Protein AF-A0A8S3FXP2-F1 (afdb_monomer_lite)

Foldseek 3Di:
DVVVVVVVVVQCVLLVHDDDDDDLVQLDLPCLLVVCLFQAADDPPDDSVNSSVVSCPDPCVVPSNSSSVVSSVCVVVVLVVDSVRTNPDDDDDDDCVVDDDDGSVRCVVVCVDPDVVPPPPPD

InterPro domains:
  IPR036678 MutS, connector domain superfamily [G3DSA:3.30.420.110] (1-95)

Secondary structure (DSSP, 8-state):
-HHHHHHHHHHHHHTTPPP----GGGG--TTHHHHHHHHBPPPTT--HHHHHHHHHT-GGGG-HHHHHHHHHHHHHTTTTT-GGGTT-B------GGGS----HHHHHHTT-S----------

pLDDT: mean 81.75, std 10.71, range [41.78, 91.81]

Sequence (123 aa):
AEDNYLQLKKVIEKSGVLVTERPKADFISKDIKQDLCRLLIKGKNEDSEKFEMKVGVMPEMQMEHAKCALSAAIKFLQLLGEKSQLNRFHLKTHQPDLYMRLDTAAMIALNIFPDNRQRPDFS

Structure (mmCIF, N/CA/C/O backbone):
data_AF-A0A8S3FXP2-F1
#
_entry.id   AF-A0A8S3FXP2-F1
#
loop_
_atom_site.group_PDB
_atom_site.id
_atom_site.type_symbol
_atom_site.label_atom_id
_atom_site.label_alt_id
_atom_site.label_comp_id
_atom_site.label_asym_id
_atom_site.label_entity_id
_atom_site.label_seq_id
_atom_site.pdbx_PDB_ins_code
_atom_site.Cartn_x
_atom_site.Cartn_y
_atom_site.Cartn_z
_atom_site.occupancy
_atom_site.B_iso_or_equiv
_atom_site.auth_seq_id
_atom_site.auth_comp_id
_atom_site.auth_asym_id
_atom_site.auth_atom_id
_atom_site.pdbx_PDB_model_num
ATOM 1 N N . ALA A 1 1 ? -19.769 10.304 11.338 1.00 61.09 1 ALA A N 1
ATOM 2 C CA . ALA A 1 1 ? -18.388 9.913 10.967 1.00 61.09 1 ALA A CA 1
ATOM 3 C C . ALA A 1 1 ? -17.869 8.794 11.870 1.00 61.09 1 ALA A C 1
ATOM 5 O O . ALA A 1 1 ? -17.361 7.814 11.341 1.00 61.09 1 ALA A O 1
ATOM 6 N N . GLU A 1 2 ? -18.041 8.895 13.194 1.00 63.97 2 GLU A N 1
ATOM 7 C CA . GLU A 1 2 ? -17.653 7.830 14.139 1.00 63.97 2 GLU A CA 1
ATOM 8 C C . GLU A 1 2 ? -18.421 6.513 13.941 1.00 63.97 2 GLU A C 1
ATOM 10 O O . GLU A 1 2 ? -17.808 5.447 13.958 1.00 63.97 2 GLU A O 1
ATOM 15 N N . ASP A 1 3 ? -19.720 6.571 13.629 1.00 74.31 3 ASP A N 1
ATOM 16 C CA . ASP A 1 3 ? -20.520 5.362 13.364 1.00 74.31 3 ASP A CA 1
ATOM 17 C C . ASP A 1 3 ? -19.989 4.530 12.187 1.00 74.31 3 ASP A C 1
ATOM 19 O O . ASP A 1 3 ? -19.955 3.300 12.253 1.00 74.31 3 ASP A O 1
ATOM 23 N N . ASN A 1 4 ? -19.494 5.190 11.135 1.00 79.94 4 ASN A N 1
ATOM 24 C CA . ASN A 1 4 ? -18.934 4.514 9.963 1.00 79.94 4 ASN A CA 1
ATOM 25 C C . ASN A 1 4 ? -17.620 3.799 10.305 1.00 79.94 4 ASN A C 1
ATOM 27 O O . ASN A 1 4 ? -17.373 2.701 9.814 1.00 79.94 4 ASN A O 1
ATOM 31 N N . TYR A 1 5 ? -16.787 4.390 11.169 1.00 81.19 5 TYR A N 1
ATOM 32 C CA . TYR A 1 5 ? -15.561 3.747 11.647 1.00 81.19 5 TYR A CA 1
ATOM 33 C C . TYR A 1 5 ? -15.877 2.499 12.475 1.00 81.19 5 TYR A C 1
ATOM 35 O O . TYR A 1 5 ? -15.279 1.443 12.262 1.00 81.19 5 TYR A O 1
ATOM 43 N N . LEU A 1 6 ? -16.862 2.590 13.373 1.00 84.44 6 LEU A N 1
ATOM 44 C CA . LEU A 1 6 ? -17.263 1.470 14.218 1.00 84.44 6 LEU A CA 1
ATOM 45 C C . LEU A 1 6 ? -17.854 0.313 13.398 1.00 84.44 6 LEU A C 1
ATOM 47 O O . LEU A 1 6 ? -17.581 -0.853 13.682 1.00 84.44 6 LEU A O 1
ATOM 51 N N . GLN A 1 7 ? -18.633 0.619 12.357 1.00 86.12 7 GLN A N 1
ATOM 52 C CA . GLN A 1 7 ? -19.124 -0.381 11.407 1.00 86.12 7 GLN A CA 1
ATOM 53 C C . GLN A 1 7 ? -17.979 -1.046 10.635 1.00 86.12 7 GLN A C 1
ATOM 55 O O . GLN A 1 7 ? -17.948 -2.273 10.537 1.00 86.12 7 GLN A O 1
ATOM 60 N N . LEU A 1 8 ? -17.014 -0.266 10.139 1.00 85.06 8 LEU A N 1
ATOM 61 C CA . LEU A 1 8 ? -15.861 -0.790 9.405 1.00 85.06 8 LEU A CA 1
ATOM 62 C C . LEU A 1 8 ? -15.008 -1.714 10.285 1.00 85.06 8 LEU A C 1
ATOM 64 O O . LEU A 1 8 ? -14.656 -2.816 9.869 1.00 85.06 8 LEU A O 1
ATOM 68 N N . LYS A 1 9 ? -14.745 -1.301 11.531 1.00 84.62 9 LYS A N 1
ATOM 69 C CA . LYS A 1 9 ? -14.012 -2.098 12.520 1.00 84.62 9 LYS A CA 1
ATOM 70 C C . LYS A 1 9 ? -14.693 -3.444 12.769 1.00 84.62 9 LYS A C 1
ATOM 72 O O . LYS A 1 9 ? -14.035 -4.473 12.670 1.00 84.62 9 LYS A O 1
ATOM 77 N N . LYS A 1 10 ? -16.017 -3.453 12.968 1.00 84.94 10 LYS A N 1
ATOM 78 C CA . LYS A 1 10 ? -16.797 -4.694 13.131 1.00 84.94 10 LYS A CA 1
ATOM 79 C C . LYS A 1 10 ? -16.670 -5.633 11.929 1.00 84.94 10 LYS A C 1
ATOM 81 O O . LYS A 1 10 ? -16.622 -6.847 12.109 1.00 84.94 10 LYS A O 1
ATOM 86 N N . VAL A 1 11 ? -16.652 -5.102 10.703 1.00 85.19 11 VAL A N 1
ATOM 87 C CA . VAL A 1 11 ? -16.488 -5.919 9.486 1.00 85.19 11 VAL A CA 1
ATOM 88 C C . VAL A 1 11 ? -15.085 -6.526 9.421 1.00 85.19 11 VAL A C 1
ATOM 90 O O . VAL A 1 11 ? -14.950 -7.715 9.139 1.00 85.19 11 VAL A O 1
ATOM 93 N N . ILE A 1 12 ? -14.051 -5.744 9.741 1.00 84.12 12 ILE A N 1
ATOM 94 C CA . ILE A 1 12 ? -12.658 -6.213 9.751 1.00 84.12 12 ILE A CA 1
ATOM 95 C C . ILE A 1 12 ? -12.447 -7.274 10.841 1.00 84.12 12 ILE A C 1
ATOM 97 O O . ILE A 1 12 ? -11.882 -8.331 10.564 1.00 84.12 12 ILE A O 1
ATOM 101 N N . GLU A 1 13 ? -12.977 -7.066 12.045 1.00 82.81 13 GLU A N 1
ATOM 102 C CA . GLU A 1 13 ? -12.903 -8.041 13.143 1.00 82.81 13 GLU A CA 1
ATOM 103 C C . GLU A 1 13 ? -13.579 -9.370 12.776 1.00 82.81 13 GLU A C 1
ATOM 105 O O . GLU A 1 13 ? -13.020 -10.438 13.023 1.00 82.81 13 GLU A O 1
ATOM 110 N N . LYS A 1 14 ? -14.735 -9.328 12.096 1.00 79.69 14 LYS A N 1
ATOM 111 C CA . LYS A 1 14 ? -15.407 -10.534 11.575 1.00 79.69 14 LYS A CA 1
ATOM 112 C C . LYS A 1 14 ? -14.589 -11.285 10.525 1.00 79.69 14 LYS A C 1
ATOM 114 O O . LYS A 1 14 ? -14.781 -12.485 10.365 1.00 79.69 14 LYS A O 1
ATOM 119 N N . SER A 1 15 ? -13.709 -10.599 9.798 1.00 77.19 15 SER A N 1
ATOM 120 C CA . SER A 1 15 ? -12.807 -11.226 8.824 1.00 77.19 15 SER A CA 1
ATOM 121 C C . SER A 1 15 ? -11.569 -11.873 9.458 1.00 77.19 15 SER A C 1
ATOM 123 O O . SER A 1 15 ? -10.782 -12.490 8.748 1.00 77.19 15 SER A O 1
ATOM 125 N N . GLY A 1 16 ? -11.394 -11.760 10.782 1.00 76.62 16 GLY A N 1
ATOM 126 C CA . GLY A 1 16 ? -10.258 -12.346 11.499 1.00 76.62 16 GLY A CA 1
ATOM 127 C C . GLY A 1 16 ? -8.939 -11.590 11.306 1.00 76.62 16 GLY A C 1
ATOM 128 O O . GLY A 1 16 ? -7.879 -12.112 11.645 1.00 76.62 16 GLY A O 1
ATOM 129 N N . VAL A 1 17 ? -8.986 -10.369 10.766 1.00 81.88 17 VAL A N 1
ATOM 130 C CA . VAL A 1 17 ? -7.806 -9.524 10.547 1.00 81.88 17 VAL A CA 1
ATOM 131 C C . VAL A 1 17 ? -7.540 -8.672 11.790 1.00 81.88 17 VAL A C 1
ATOM 133 O O . VAL A 1 17 ? -8.439 -8.011 12.310 1.00 81.88 17 VAL A O 1
ATOM 136 N N . LEU A 1 18 ? -6.288 -8.660 12.257 1.00 83.31 18 LEU A N 1
ATOM 137 C CA . LEU A 1 18 ? -5.862 -7.834 13.386 1.00 83.31 18 LEU A CA 1
ATOM 138 C C . LEU A 1 18 ? -5.823 -6.349 12.993 1.00 83.31 18 LEU A C 1
ATOM 140 O O . LEU A 1 18 ? -5.094 -5.955 12.082 1.00 83.31 18 LEU A O 1
ATOM 144 N N . VAL A 1 19 ? -6.569 -5.513 13.716 1.00 83.81 19 VAL A N 1
ATOM 145 C CA . VAL A 1 19 ? -6.564 -4.057 13.517 1.00 83.81 19 VAL A CA 1
ATOM 146 C C . VAL A 1 19 ? -5.353 -3.448 14.217 1.00 83.81 19 VAL A C 1
ATOM 148 O O . VAL A 1 19 ? -5.168 -3.632 15.417 1.00 83.81 19 VAL A O 1
ATOM 151 N N . THR A 1 20 ? -4.549 -2.690 13.472 1.00 87.19 20 THR A N 1
ATOM 152 C CA . THR A 1 20 ? -3.422 -1.925 14.020 1.00 87.19 20 THR A CA 1
ATOM 153 C C . THR A 1 20 ? -3.685 -0.435 13.858 1.00 87.19 20 THR A C 1
ATOM 155 O O . THR A 1 20 ? -3.849 0.056 12.740 1.00 87.19 20 THR A O 1
ATOM 158 N N . GLU A 1 21 ? -3.722 0.293 14.970 1.00 86.56 21 GLU A N 1
ATOM 159 C CA . GLU A 1 21 ? -3.928 1.738 14.957 1.00 86.56 21 GLU A CA 1
ATOM 160 C C . GLU A 1 21 ? -2.640 2.463 14.553 1.00 86.56 21 GLU A C 1
ATOM 162 O O . GLU A 1 21 ? -1.548 2.154 15.035 1.00 86.56 21 GLU A O 1
ATOM 167 N N . ARG A 1 22 ? -2.765 3.434 13.642 1.00 89.62 22 ARG A N 1
ATOM 168 C CA . ARG A 1 22 ? -1.650 4.251 13.151 1.00 89.62 22 ARG A CA 1
ATOM 169 C C . ARG A 1 22 ? -1.960 5.737 13.306 1.00 89.62 22 ARG A C 1
ATOM 171 O O . ARG A 1 22 ? -3.114 6.140 13.140 1.00 89.62 22 ARG A O 1
ATOM 178 N N . PRO A 1 23 ? -0.949 6.572 13.603 1.00 89.00 23 PRO A N 1
ATOM 179 C CA . PRO A 1 23 ? -1.141 8.009 13.700 1.00 89.00 23 PRO A CA 1
ATOM 180 C C . PRO A 1 23 ? -1.601 8.586 12.358 1.00 89.00 23 PRO A C 1
ATOM 182 O O . PRO A 1 23 ? -1.146 8.177 11.291 1.00 89.00 23 PRO A O 1
ATOM 185 N N . LYS A 1 24 ? -2.462 9.610 12.406 1.00 87.00 24 LYS A N 1
ATOM 186 C CA . LYS A 1 24 ? -2.982 10.292 11.203 1.00 87.00 24 LYS A CA 1
ATOM 187 C C . LYS A 1 24 ? -1.870 10.845 10.300 1.00 87.00 24 LYS A C 1
ATOM 189 O O . LYS A 1 24 ? -2.054 10.929 9.092 1.00 87.00 24 LYS A O 1
ATOM 194 N N . ALA A 1 25 ? -0.719 11.187 10.882 1.00 89.25 25 ALA A N 1
ATOM 195 C CA . ALA A 1 25 ? 0.456 11.661 10.156 1.00 89.25 25 ALA A CA 1
ATOM 196 C C . ALA A 1 25 ? 1.032 10.619 9.175 1.00 89.25 25 ALA A C 1
ATOM 198 O O . ALA A 1 25 ? 1.612 10.990 8.154 1.00 89.25 25 ALA A O 1
ATOM 199 N N . ASP A 1 26 ? 0.837 9.322 9.431 1.00 87.88 26 ASP A N 1
ATOM 200 C CA . ASP A 1 26 ? 1.339 8.272 8.541 1.00 87.88 26 ASP A CA 1
ATOM 201 C C . ASP A 1 26 ? 0.590 8.240 7.214 1.00 87.88 26 ASP A C 1
ATOM 203 O O . ASP A 1 26 ? 1.203 8.004 6.175 1.00 87.88 26 ASP A O 1
ATOM 207 N N . PHE A 1 27 ? -0.699 8.578 7.238 1.00 89.12 27 PHE A N 1
ATOM 208 C CA . PHE A 1 27 ? -1.563 8.638 6.061 1.00 89.12 27 PHE A CA 1
ATOM 209 C C . PHE A 1 27 ? -1.308 9.869 5.180 1.00 89.12 27 PHE A C 1
ATOM 211 O O . PHE A 1 27 ? -1.993 10.063 4.181 1.00 89.12 27 PHE A O 1
ATOM 218 N N . ILE A 1 28 ? -0.326 10.711 5.515 1.00 90.44 28 ILE A N 1
ATOM 219 C CA . ILE A 1 28 ? 0.083 11.833 4.669 1.00 90.44 28 ILE A CA 1
ATOM 220 C C . ILE A 1 28 ? 0.913 11.290 3.496 1.00 90.44 28 ILE A C 1
ATOM 222 O O . ILE A 1 28 ? 1.953 10.655 3.688 1.00 90.44 28 ILE A O 1
ATOM 226 N N . SER A 1 29 ? 0.462 11.566 2.271 1.00 89.12 29 SER A N 1
ATOM 227 C CA . SER A 1 29 ? 1.043 11.090 1.007 1.00 89.12 29 SER A CA 1
ATOM 228 C C . SER A 1 29 ? 2.084 12.038 0.390 1.00 89.12 29 SER A C 1
ATOM 230 O O . SER A 1 29 ? 2.420 11.886 -0.778 1.00 89.12 29 SER A O 1
ATOM 232 N N . LYS A 1 30 ? 2.621 13.011 1.141 1.00 86.62 30 LYS A N 1
ATOM 233 C CA . LYS A 1 30 ? 3.579 14.010 0.618 1.00 86.62 30 LYS A CA 1
ATOM 234 C C . LYS A 1 30 ? 4.820 13.374 -0.015 1.00 86.62 30 LYS A C 1
ATOM 236 O O . LYS A 1 30 ? 5.208 13.756 -1.114 1.00 86.62 30 LYS A O 1
ATOM 241 N N . ASP A 1 31 ? 5.380 12.368 0.649 1.00 87.62 31 ASP A N 1
ATOM 242 C CA . ASP A 1 31 ? 6.634 11.728 0.239 1.00 87.62 31 ASP A CA 1
ATOM 243 C C . ASP A 1 31 ? 6.418 10.472 -0.622 1.00 87.62 31 ASP A C 1
ATOM 245 O O . ASP A 1 31 ? 7.379 9.886 -1.114 1.00 87.62 31 ASP A O 1
ATOM 249 N N . ILE A 1 32 ? 5.160 10.087 -0.891 1.00 89.19 32 ILE A N 1
ATOM 250 C CA . ILE A 1 32 ? 4.838 8.808 -1.548 1.00 89.19 32 ILE A CA 1
ATOM 251 C C . ILE A 1 32 ? 5.497 8.670 -2.921 1.00 89.19 32 ILE A C 1
ATOM 253 O O . ILE A 1 32 ? 5.943 7.586 -3.280 1.00 89.19 32 ILE A O 1
ATOM 257 N N . LYS A 1 33 ? 5.608 9.766 -3.685 1.00 89.12 33 LYS A N 1
ATOM 258 C CA . LYS A 1 33 ? 6.279 9.755 -4.991 1.00 89.12 33 LYS A CA 1
ATOM 259 C C . LYS A 1 33 ? 7.748 9.368 -4.831 1.00 89.12 33 LYS A C 1
ATOM 261 O O . LYS A 1 33 ? 8.230 8.492 -5.538 1.00 89.12 33 LYS A O 1
ATOM 266 N N . GLN A 1 34 ? 8.445 10.008 -3.896 1.00 89.12 34 GLN A N 1
ATOM 267 C CA . GLN A 1 34 ? 9.858 9.753 -3.635 1.00 89.12 34 GLN A CA 1
ATOM 268 C C . GLN A 1 34 ? 10.073 8.334 -3.100 1.00 89.12 34 GLN A C 1
ATOM 270 O O . GLN A 1 34 ? 11.004 7.648 -3.522 1.00 89.12 34 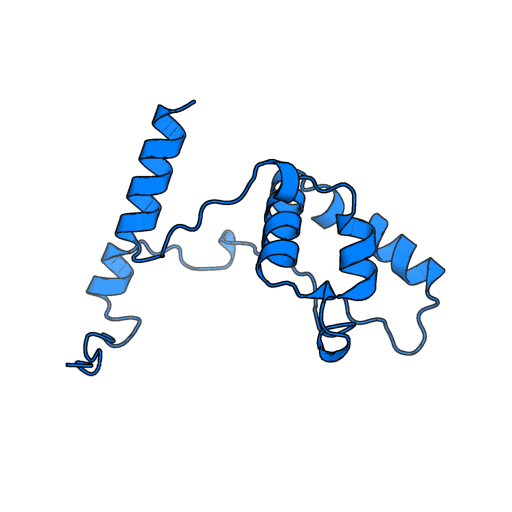GLN A O 1
ATOM 275 N N . ASP A 1 35 ? 9.195 7.886 -2.206 1.00 89.94 35 ASP A N 1
ATOM 276 C CA . ASP A 1 35 ? 9.242 6.548 -1.625 1.00 89.94 35 ASP 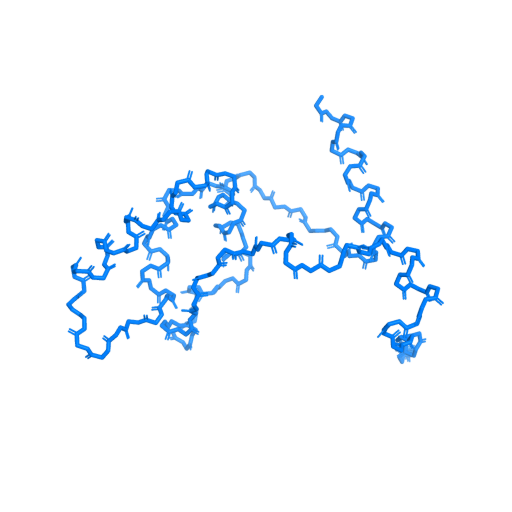A CA 1
ATOM 277 C C . ASP A 1 35 ? 9.053 5.477 -2.706 1.00 89.94 35 ASP A C 1
ATOM 279 O O . ASP A 1 35 ? 9.855 4.548 -2.815 1.00 89.94 35 ASP A O 1
ATOM 283 N N . LEU A 1 36 ? 8.066 5.651 -3.590 1.00 89.19 36 LEU A N 1
ATOM 284 C CA . LEU A 1 36 ? 7.847 4.771 -4.737 1.00 89.19 36 LEU A CA 1
ATOM 285 C C . LEU A 1 36 ? 9.036 4.777 -5.703 1.00 89.19 36 LEU A C 1
ATOM 287 O O . LEU A 1 36 ? 9.462 3.711 -6.137 1.00 89.19 36 LEU A O 1
ATOM 291 N N . CYS A 1 37 ? 9.644 5.932 -5.980 1.00 89.19 37 CYS A N 1
ATOM 292 C CA . CYS A 1 37 ? 10.839 6.004 -6.827 1.00 89.19 37 CYS A CA 1
ATOM 293 C C . CYS A 1 37 ? 12.038 5.203 -6.280 1.00 89.19 37 CYS A C 1
ATOM 295 O O . CYS A 1 37 ? 12.937 4.847 -7.044 1.00 89.19 37 CYS A O 1
ATOM 297 N N . ARG A 1 38 ? 12.069 4.922 -4.970 1.00 88.38 38 ARG A N 1
ATOM 298 C CA . ARG A 1 38 ? 13.102 4.103 -4.310 1.00 88.38 38 ARG A CA 1
ATOM 299 C C . ARG A 1 38 ? 12.716 2.626 -4.202 1.00 88.38 38 ARG A C 1
ATOM 301 O O . ARG A 1 38 ? 13.591 1.762 -4.191 1.00 88.38 38 ARG A O 1
ATOM 308 N N . LEU A 1 39 ? 11.423 2.330 -4.087 1.00 89.12 39 LEU A N 1
ATOM 309 C CA . LEU A 1 39 ? 10.914 0.967 -3.913 1.00 89.12 39 LEU A CA 1
ATOM 310 C C . LEU A 1 39 ? 10.709 0.235 -5.244 1.00 89.12 39 LEU A C 1
ATOM 312 O O . LEU A 1 39 ? 10.903 -0.982 -5.314 1.00 89.12 39 LEU A O 1
ATOM 316 N N . LEU A 1 40 ? 10.310 0.955 -6.291 1.00 89.12 40 LEU A N 1
ATOM 317 C CA . LEU A 1 40 ? 9.918 0.364 -7.564 1.00 89.12 40 LEU A CA 1
ATOM 318 C C . LEU A 1 40 ? 11.114 -0.082 -8.405 1.00 89.12 40 LEU A C 1
ATOM 320 O O . LEU A 1 40 ? 12.149 0.580 -8.445 1.00 89.12 40 LEU A O 1
ATOM 324 N N . ILE A 1 41 ? 10.960 -1.208 -9.105 1.00 86.50 41 ILE A N 1
ATOM 325 C CA . ILE A 1 41 ? 11.996 -1.713 -10.012 1.00 86.50 41 ILE A CA 1
ATOM 326 C C . ILE A 1 41 ? 12.203 -0.720 -11.160 1.00 86.50 41 ILE A C 1
ATOM 328 O O . ILE A 1 41 ? 11.283 -0.442 -11.931 1.00 86.50 41 ILE A O 1
ATOM 332 N N . LYS A 1 42 ? 13.436 -0.229 -11.292 1.00 83.12 42 LYS A N 1
ATOM 333 C CA . LYS A 1 42 ? 13.879 0.576 -12.434 1.00 83.12 42 LYS A CA 1
ATOM 334 C C . LYS A 1 42 ? 14.217 -0.328 -13.615 1.00 83.12 42 LYS A C 1
ATOM 336 O O . LYS A 1 42 ? 14.850 -1.372 -13.441 1.00 83.12 42 LYS A O 1
ATOM 341 N N . GLY A 1 43 ? 13.839 0.072 -14.825 1.00 76.56 43 GLY A N 1
ATOM 342 C CA . GLY A 1 43 ? 14.316 -0.586 -16.038 1.00 76.56 43 GLY A CA 1
ATOM 343 C C . GLY A 1 43 ? 15.840 -0.474 -16.156 1.00 76.56 43 GLY A C 1
ATOM 344 O O . GLY A 1 43 ? 16.416 0.554 -15.811 1.00 76.56 43 GLY A O 1
ATOM 345 N N . LYS A 1 44 ? 16.506 -1.519 -16.672 1.00 70.25 44 LYS A N 1
ATOM 346 C CA . LYS A 1 44 ? 17.983 -1.610 -16.756 1.00 70.25 44 LYS A CA 1
ATOM 347 C C . LYS A 1 44 ? 18.663 -0.414 -17.452 1.00 70.25 44 LYS A C 1
ATOM 349 O O . LYS A 1 44 ? 19.824 -0.155 -17.169 1.00 70.25 44 LYS A O 1
ATOM 354 N N . ASN A 1 45 ? 17.934 0.307 -18.308 1.00 73.19 45 ASN A N 1
ATOM 355 C CA . ASN A 1 45 ? 18.410 1.461 -19.078 1.00 73.19 45 ASN A CA 1
ATOM 356 C C . ASN A 1 45 ? 17.550 2.724 -18.844 1.00 73.19 45 ASN A C 1
ATOM 358 O O . ASN A 1 45 ? 17.533 3.617 -19.688 1.00 73.19 45 ASN A O 1
ATOM 362 N N . GLU A 1 46 ? 16.761 2.780 -17.766 1.00 76.88 46 GLU A N 1
ATOM 363 C CA . GLU A 1 46 ? 15.941 3.958 -17.462 1.00 76.88 46 GLU A CA 1
ATOM 364 C C . GLU A 1 46 ? 16.758 4.994 -16.672 1.00 76.88 46 GLU A C 1
ATOM 366 O O . GLU A 1 46 ? 17.218 4.730 -15.559 1.00 76.88 46 GLU A O 1
ATOM 371 N N . ASP A 1 47 ? 16.906 6.195 -17.239 1.00 81.56 47 ASP A N 1
ATOM 372 C CA . ASP A 1 47 ? 17.482 7.346 -16.541 1.00 81.56 47 ASP A CA 1
ATOM 373 C C . ASP A 1 47 ? 16.659 7.668 -15.283 1.00 81.56 47 ASP A C 1
ATOM 375 O O . ASP A 1 47 ? 15.425 7.640 -15.318 1.00 81.56 47 ASP A O 1
ATOM 379 N N . SER A 1 48 ? 17.320 8.019 -14.172 1.00 79.06 48 SER A N 1
ATOM 380 C CA . SER A 1 48 ? 16.611 8.271 -12.902 1.00 79.06 48 SER A CA 1
ATOM 381 C C . SER A 1 48 ? 15.572 9.392 -13.022 1.00 79.06 48 SER A C 1
ATOM 383 O O . SER A 1 48 ? 14.476 9.250 -12.493 1.00 79.06 48 SER A O 1
ATOM 385 N N . GLU A 1 49 ? 15.859 10.446 -13.787 1.00 79.50 49 GLU A N 1
ATOM 386 C CA . GLU A 1 49 ? 14.919 11.549 -14.030 1.00 79.50 49 GLU A CA 1
ATOM 387 C C . GLU A 1 49 ? 13.679 11.095 -14.825 1.00 79.50 49 GLU A C 1
ATOM 389 O O . GLU A 1 49 ? 12.543 11.414 -14.467 1.00 79.50 49 GLU A O 1
ATOM 394 N N . LYS A 1 50 ? 13.871 10.259 -15.856 1.00 80.50 50 LYS A N 1
ATOM 395 C CA . LYS A 1 50 ? 12.763 9.677 -16.634 1.00 80.50 50 LYS A CA 1
ATOM 396 C C . LYS A 1 50 ? 11.908 8.743 -15.786 1.00 80.50 50 LYS A C 1
ATOM 398 O O . LYS A 1 50 ? 10.686 8.739 -15.923 1.00 80.50 50 LYS A O 1
ATOM 403 N N . PHE A 1 51 ? 12.531 7.971 -14.899 1.00 83.75 51 PHE A N 1
ATOM 404 C CA . PHE A 1 51 ? 11.818 7.088 -13.983 1.00 83.75 51 PHE A CA 1
ATOM 405 C C . PHE A 1 51 ? 10.956 7.873 -12.986 1.00 83.75 51 PHE A C 1
ATOM 407 O O . PHE A 1 51 ? 9.783 7.557 -12.803 1.00 83.75 51 PHE A O 1
ATOM 414 N N . GLU A 1 52 ? 11.490 8.941 -12.391 1.00 82.81 52 GLU A N 1
ATOM 415 C CA . GLU A 1 52 ? 10.722 9.796 -11.477 1.00 82.81 52 GLU A CA 1
ATOM 416 C C . GLU A 1 52 ? 9.556 10.507 -12.169 1.00 82.81 52 GLU A C 1
ATOM 418 O O . GLU A 1 52 ? 8.477 10.665 -11.582 1.00 82.81 52 GLU A O 1
ATOM 423 N N . MET A 1 53 ? 9.748 10.919 -13.425 1.00 81.81 53 MET A N 1
ATOM 424 C CA . MET A 1 53 ? 8.678 11.474 -14.247 1.00 81.81 53 MET A CA 1
ATOM 425 C C . MET A 1 53 ? 7.599 10.422 -14.518 1.00 81.81 53 MET A C 1
ATOM 427 O O . MET A 1 53 ? 6.422 10.702 -14.298 1.00 81.81 53 MET A O 1
ATOM 431 N N . LYS A 1 54 ? 7.995 9.198 -14.899 1.00 84.44 54 LYS A N 1
ATOM 432 C CA . LYS A 1 54 ? 7.096 8.057 -15.128 1.00 84.44 54 LYS A CA 1
ATOM 433 C C . LYS A 1 54 ? 6.236 7.762 -13.903 1.00 84.44 54 LYS A C 1
ATOM 435 O O . LYS A 1 54 ? 5.024 7.684 -14.050 1.00 84.44 54 LYS A O 1
ATOM 440 N N . VAL A 1 55 ? 6.833 7.670 -12.711 1.00 85.25 55 VAL A N 1
ATOM 441 C CA . VAL A 1 55 ? 6.099 7.466 -11.445 1.00 85.25 55 VAL A CA 1
ATOM 442 C C . VAL A 1 55 ? 5.126 8.619 -11.176 1.00 85.25 55 VAL A C 1
ATOM 444 O O . VAL A 1 55 ? 3.997 8.393 -10.750 1.00 85.25 55 VAL A O 1
ATOM 447 N N . GLY A 1 56 ? 5.530 9.859 -11.468 1.00 84.12 56 GLY A N 1
ATOM 448 C CA . GLY A 1 56 ? 4.686 11.041 -11.287 1.00 84.12 56 GLY A CA 1
ATOM 449 C C . GLY A 1 56 ? 3.453 11.097 -12.196 1.00 84.12 56 GLY A C 1
ATOM 450 O O . GLY A 1 56 ? 2.446 11.670 -11.790 1.00 84.12 56 GLY A O 1
ATOM 451 N N . VAL A 1 57 ? 3.515 10.504 -13.393 1.00 85.81 57 VAL A N 1
ATOM 452 C CA . VAL A 1 57 ? 2.400 10.486 -14.361 1.00 85.81 57 VAL A CA 1
ATOM 453 C C . VAL A 1 57 ? 1.533 9.226 -14.274 1.00 85.81 57 VAL A C 1
ATOM 455 O O . VAL A 1 57 ? 0.579 9.092 -15.040 1.00 85.81 57 VAL A O 1
ATOM 458 N N .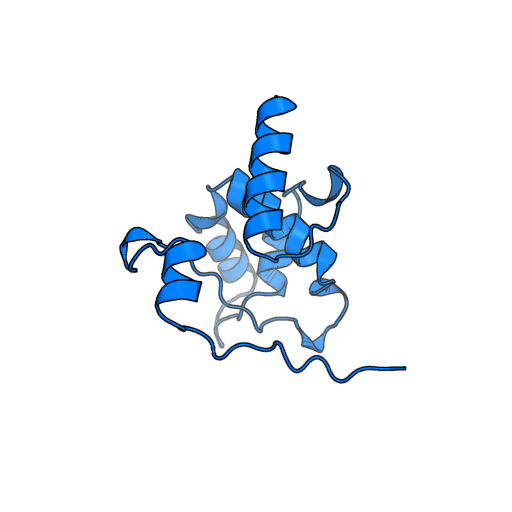 MET A 1 58 ? 1.836 8.299 -13.357 1.00 85.56 58 MET A N 1
ATOM 459 C CA . MET A 1 58 ? 1.042 7.083 -13.174 1.00 85.56 58 MET A CA 1
ATOM 460 C C . MET A 1 58 ? -0.399 7.423 -12.757 1.00 85.56 58 MET A C 1
ATOM 462 O O . MET A 1 58 ? -0.595 8.285 -11.896 1.00 85.56 58 MET A O 1
ATOM 466 N N . PRO A 1 59 ? -1.423 6.736 -13.296 1.00 85.50 59 PRO A N 1
ATOM 467 C CA . PRO A 1 59 ? -2.810 6.935 -12.871 1.00 85.50 59 PRO A CA 1
ATOM 468 C C . PRO A 1 59 ? -3.015 6.578 -11.391 1.00 85.50 59 PRO A C 1
ATOM 470 O O . PRO A 1 59 ? -3.816 7.209 -10.704 1.00 85.50 59 PRO A O 1
ATOM 473 N N . GLU A 1 60 ? -2.227 5.641 -10.856 1.00 85.19 60 GLU A N 1
ATOM 474 C CA . GLU A 1 60 ? -2.155 5.339 -9.425 1.00 85.19 60 GLU A CA 1
ATOM 475 C C . GLU A 1 60 ? -1.824 6.584 -8.592 1.00 85.19 60 GLU A C 1
ATOM 477 O O . GLU A 1 60 ? -2.317 6.743 -7.474 1.00 85.19 60 GLU A O 1
ATOM 482 N N . MET A 1 61 ? -1.037 7.510 -9.155 1.00 85.94 61 MET A N 1
ATOM 483 C CA . MET A 1 61 ? -0.651 8.748 -8.493 1.00 85.94 61 MET A CA 1
ATOM 484 C C . MET A 1 61 ? -1.803 9.766 -8.418 1.00 85.94 61 MET A C 1
ATOM 486 O O . MET A 1 61 ? -1.681 10.776 -7.732 1.00 85.94 61 MET A O 1
ATOM 490 N N . GLN A 1 62 ? -2.944 9.520 -9.064 1.00 85.75 62 GLN A N 1
ATOM 491 C CA . GLN A 1 62 ? -4.144 10.364 -8.968 1.00 85.75 62 GLN A CA 1
ATOM 492 C C . GLN A 1 62 ? -5.134 9.855 -7.907 1.00 85.75 62 GLN A C 1
ATOM 494 O O . GLN A 1 62 ? -6.039 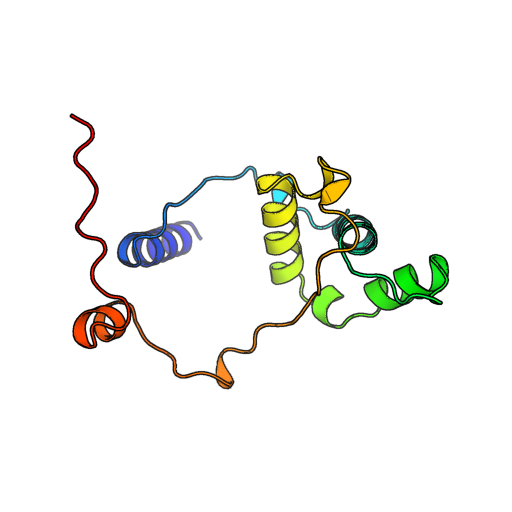10.575 -7.494 1.00 85.75 62 GLN A O 1
ATOM 499 N N . MET A 1 63 ? -4.949 8.629 -7.407 1.00 88.31 63 MET A N 1
ATOM 500 C CA . MET A 1 63 ? -5.843 8.013 -6.426 1.00 88.31 63 MET A CA 1
ATOM 501 C C . MET A 1 63 ? -5.511 8.474 -4.999 1.00 88.31 63 MET A C 1
ATOM 503 O O . MET A 1 63 ? -4.773 7.805 -4.279 1.00 88.31 63 MET A O 1
ATOM 507 N N . GLU A 1 64 ? -6.054 9.620 -4.572 1.00 87.81 64 GLU A N 1
ATOM 508 C CA . GLU A 1 64 ? -5.732 10.247 -3.273 1.00 87.81 64 GLU A CA 1
ATOM 509 C C . GLU A 1 64 ? -5.836 9.297 -2.075 1.00 87.81 64 GLU A C 1
ATOM 511 O O . GLU A 1 64 ? -4.869 9.110 -1.336 1.00 87.81 64 GLU A O 1
ATOM 516 N N . HIS A 1 65 ? -6.974 8.622 -1.907 1.00 89.81 65 HIS A N 1
ATOM 517 C CA . HIS A 1 65 ? -7.168 7.714 -0.775 1.00 89.81 65 HIS A CA 1
ATOM 518 C C . HIS A 1 65 ? -6.245 6.489 -0.828 1.00 89.81 65 HIS A C 1
ATOM 520 O O . HIS A 1 65 ? -5.717 6.078 0.207 1.00 89.81 65 HIS A O 1
ATOM 526 N N . ALA A 1 66 ? -6.005 5.936 -2.022 1.00 89.19 66 ALA A N 1
ATOM 527 C CA . ALA A 1 66 ? -5.131 4.779 -2.196 1.00 89.19 66 ALA A CA 1
ATOM 528 C C . ALA A 1 66 ? -3.668 5.131 -1.888 1.00 89.19 66 ALA A C 1
ATOM 530 O O . ALA A 1 66 ? -3.000 4.394 -1.166 1.00 89.19 66 ALA A O 1
ATOM 531 N N . LYS A 1 67 ? -3.190 6.294 -2.351 1.00 90.31 67 LYS A N 1
ATOM 532 C CA . LYS A 1 67 ? -1.846 6.803 -2.039 1.00 90.31 67 LYS A CA 1
ATOM 533 C C . LYS A 1 67 ? -1.639 7.011 -0.543 1.00 90.31 67 LYS A C 1
ATOM 535 O O . LYS A 1 67 ? -0.594 6.641 -0.013 1.00 90.31 67 LYS A O 1
ATOM 540 N N . CYS A 1 68 ? -2.619 7.600 0.143 1.00 91.31 68 CYS A N 1
ATOM 541 C CA . CYS A 1 68 ? -2.553 7.830 1.587 1.00 91.31 68 CYS A CA 1
ATOM 542 C C . CYS A 1 68 ? -2.475 6.510 2.369 1.00 91.31 68 CYS A C 1
ATOM 544 O O . CYS A 1 68 ? -1.644 6.376 3.267 1.00 91.31 68 CYS A O 1
ATOM 546 N N . ALA A 1 69 ? -3.289 5.518 1.995 1.00 91.12 69 ALA A N 1
ATOM 547 C CA . ALA A 1 69 ? -3.235 4.183 2.590 1.00 91.12 69 ALA A CA 1
ATOM 548 C C . ALA A 1 69 ? -1.895 3.480 2.311 1.00 91.12 69 ALA A C 1
ATOM 550 O O . ALA A 1 69 ? -1.303 2.894 3.218 1.00 91.12 69 ALA A O 1
ATOM 551 N N . LEU A 1 70 ? -1.379 3.589 1.083 1.00 91.19 70 LEU A N 1
ATOM 552 C CA . LEU A 1 70 ? -0.092 3.013 0.697 1.00 91.19 70 LEU A CA 1
ATOM 553 C C . LEU A 1 70 ? 1.081 3.656 1.455 1.00 91.19 70 LEU A C 1
ATOM 555 O O . LEU A 1 70 ? 1.955 2.939 1.931 1.00 91.19 70 LEU A O 1
ATOM 559 N N . SER A 1 71 ? 1.076 4.981 1.626 1.00 91.81 71 SER A N 1
ATOM 560 C CA . SER A 1 71 ? 2.073 5.716 2.425 1.00 91.81 71 SER A CA 1
ATOM 561 C C . SER A 1 71 ? 2.142 5.191 3.860 1.00 91.81 71 SER A C 1
ATOM 563 O O . SER A 1 71 ? 3.221 4.865 4.361 1.00 91.81 71 SER A O 1
ATOM 565 N N . ALA A 1 72 ? 0.982 5.014 4.500 1.00 91.69 72 ALA A N 1
ATOM 566 C CA . ALA A 1 72 ? 0.917 4.456 5.844 1.00 91.69 72 ALA A CA 1
ATOM 567 C C . ALA A 1 72 ? 1.437 3.008 5.896 1.00 91.69 72 ALA A C 1
ATOM 569 O O . ALA A 1 72 ? 2.177 2.660 6.815 1.00 91.69 72 ALA A O 1
ATOM 570 N N . ALA A 1 73 ? 1.111 2.181 4.896 1.00 91.38 73 ALA A N 1
ATOM 571 C CA . ALA A 1 73 ? 1.585 0.800 4.813 1.00 91.38 73 ALA A CA 1
ATOM 572 C C . ALA A 1 73 ? 3.110 0.707 4.625 1.00 91.38 73 ALA A C 1
ATOM 574 O O . ALA A 1 73 ? 3.762 -0.079 5.309 1.00 91.38 73 ALA A O 1
ATOM 575 N N . ILE A 1 74 ? 3.694 1.540 3.757 1.00 90.56 74 ILE A N 1
ATOM 576 C CA . ILE A 1 74 ? 5.149 1.605 3.533 1.00 90.56 74 ILE A CA 1
ATOM 577 C C . ILE A 1 74 ? 5.882 1.973 4.829 1.00 90.56 74 ILE A C 1
ATOM 579 O O . ILE A 1 74 ? 6.877 1.332 5.175 1.00 90.56 74 ILE A O 1
ATOM 583 N N . LYS A 1 75 ? 5.375 2.974 5.562 1.00 89.94 75 LYS A N 1
ATOM 584 C CA . LYS A 1 75 ? 5.934 3.401 6.856 1.00 89.94 75 LYS A CA 1
ATOM 585 C C . LYS A 1 75 ? 5.789 2.322 7.924 1.00 89.94 75 LYS A C 1
ATOM 587 O O . LYS A 1 75 ? 6.732 2.074 8.668 1.00 89.94 75 LYS A O 1
ATOM 592 N N . PHE A 1 76 ? 4.630 1.667 7.985 1.00 90.44 76 PHE A N 1
ATOM 593 C CA . PHE A 1 76 ? 4.366 0.589 8.936 1.00 90.44 76 PHE A CA 1
ATOM 594 C C . PHE A 1 76 ? 5.302 -0.606 8.729 1.00 90.44 76 PHE A C 1
ATOM 596 O O . PHE A 1 76 ? 5.863 -1.117 9.693 1.00 90.44 76 PHE A O 1
ATOM 603 N N . LEU A 1 77 ? 5.516 -1.004 7.474 1.00 89.06 77 LEU A N 1
ATOM 604 C CA . LEU A 1 77 ? 6.410 -2.101 7.099 1.00 89.06 77 LEU A CA 1
ATOM 605 C C . LEU A 1 77 ? 7.893 -1.702 7.086 1.00 89.06 77 LEU A C 1
ATOM 607 O O . LEU A 1 77 ? 8.742 -2.549 6.829 1.00 89.06 77 LEU A O 1
ATOM 611 N N . GLN A 1 78 ? 8.209 -0.424 7.326 1.00 88.69 78 GLN A N 1
ATOM 612 C CA . GLN A 1 78 ? 9.569 0.121 7.311 1.00 88.69 78 GLN A CA 1
ATOM 613 C C . GLN A 1 78 ? 10.360 -0.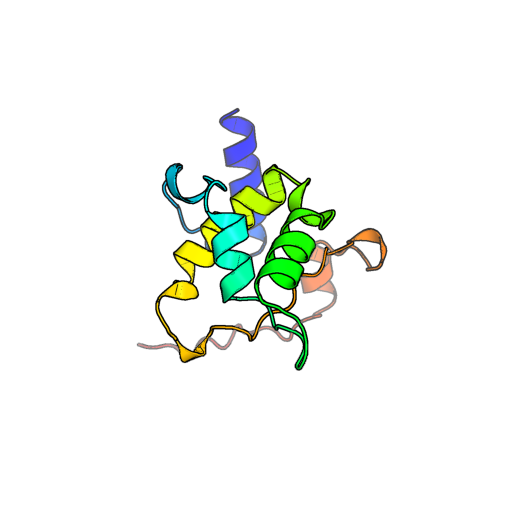238 6.039 1.00 88.69 78 GLN A C 1
ATOM 615 O O . GLN A 1 78 ? 11.577 -0.415 6.081 1.00 88.69 78 GLN A O 1
ATOM 620 N N . LEU A 1 79 ? 9.691 -0.296 4.879 1.00 86.56 79 LEU A N 1
ATOM 621 C CA . LEU A 1 79 ? 10.300 -0.775 3.625 1.00 86.56 79 LEU A CA 1
ATOM 622 C C . LEU A 1 79 ? 11.491 0.074 3.157 1.00 86.56 79 LEU A C 1
ATOM 624 O O . LEU A 1 79 ? 12.339 -0.399 2.408 1.00 86.56 79 LEU A O 1
ATOM 628 N N . LEU A 1 80 ? 11.561 1.331 3.597 1.00 84.62 80 LEU A N 1
ATOM 629 C CA . LEU A 1 80 ? 12.654 2.253 3.281 1.00 84.62 80 LEU A CA 1
ATOM 630 C C . LEU A 1 80 ? 13.834 2.157 4.258 1.00 84.62 80 LEU A C 1
ATOM 632 O O . LEU A 1 80 ? 14.876 2.757 4.001 1.00 84.62 80 LEU A O 1
ATOM 636 N N . GLY A 1 81 ? 13.677 1.443 5.377 1.00 80.75 81 GLY A N 1
ATOM 637 C CA . GLY A 1 81 ? 14.727 1.273 6.381 1.00 80.75 81 GLY A CA 1
ATOM 638 C C . GLY A 1 81 ? 15.838 0.328 5.921 1.00 80.75 81 GLY A C 1
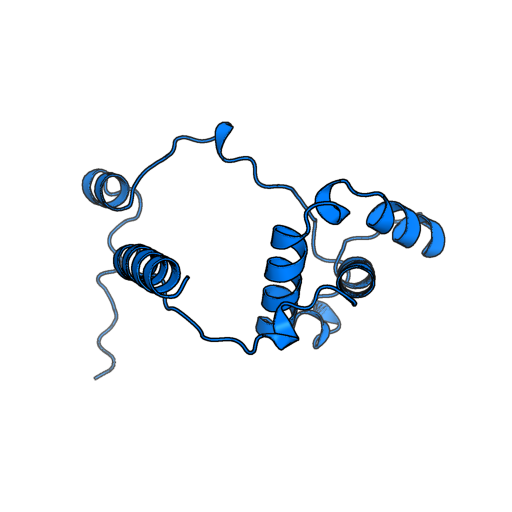ATOM 639 O O . GLY A 1 81 ? 17.005 0.530 6.255 1.00 80.75 81 GLY A O 1
ATOM 640 N N . GLU A 1 82 ? 15.504 -0.667 5.097 1.00 80.44 82 GLU A N 1
ATOM 641 C CA . GLU A 1 82 ? 16.454 -1.665 4.612 1.00 80.44 82 GLU A CA 1
ATOM 642 C C . GLU A 1 82 ? 16.823 -1.455 3.142 1.00 80.44 82 GLU A C 1
ATOM 644 O O . GLU A 1 82 ? 15.989 -1.543 2.241 1.00 80.44 82 GLU A O 1
ATOM 649 N N . LYS A 1 83 ? 18.124 -1.304 2.864 1.00 74.69 83 LYS A N 1
ATOM 650 C CA . LYS A 1 83 ? 18.644 -1.188 1.487 1.00 74.69 83 LYS A CA 1
ATOM 651 C C . LYS A 1 83 ? 18.328 -2.410 0.610 1.00 74.69 83 LYS A C 1
ATOM 653 O O . LYS A 1 83 ? 18.271 -2.280 -0.606 1.00 74.69 83 LYS A O 1
ATOM 658 N N . SER A 1 84 ? 18.108 -3.577 1.222 1.00 79.44 84 SER A N 1
ATOM 659 C CA . SER A 1 84 ? 17.775 -4.843 0.547 1.00 79.44 84 SER A CA 1
ATOM 660 C C . SER A 1 84 ? 16.367 -4.864 -0.067 1.00 79.44 84 SER A C 1
ATOM 662 O O . SER A 1 84 ? 16.096 -5.663 -0.963 1.00 79.44 84 SER A O 1
ATOM 664 N N . GLN A 1 85 ? 15.465 -3.996 0.400 1.00 76.62 85 GLN A N 1
ATOM 665 C CA . GLN A 1 85 ? 14.075 -3.924 -0.067 1.00 76.62 85 GLN A CA 1
ATOM 666 C C . GLN A 1 85 ? 13.889 -2.915 -1.216 1.00 76.62 85 GLN A C 1
ATOM 668 O O . GLN A 1 85 ? 12.833 -2.860 -1.841 1.00 76.62 85 GLN A O 1
ATOM 673 N N . LEU A 1 86 ? 14.913 -2.121 -1.534 1.00 83.88 86 LEU A N 1
ATOM 674 C CA . LEU A 1 86 ? 14.851 -1.099 -2.581 1.00 83.88 86 LEU A CA 1
ATOM 675 C C . LEU A 1 86 ? 14.875 -1.721 -3.983 1.00 83.88 86 LEU A C 1
ATOM 677 O O . LEU A 1 86 ? 15.559 -2.716 -4.210 1.00 83.88 86 LEU A O 1
ATOM 681 N N . ASN A 1 87 ? 14.178 -1.102 -4.941 1.00 83.38 87 ASN A N 1
ATOM 682 C CA . ASN A 1 87 ? 14.047 -1.571 -6.329 1.00 83.38 87 ASN A CA 1
ATOM 683 C C . ASN A 1 87 ? 13.570 -3.033 -6.466 1.00 83.38 87 ASN A C 1
ATOM 685 O O . ASN A 1 87 ? 14.078 -3.779 -7.307 1.00 83.38 87 ASN A O 1
ATOM 689 N N . ARG A 1 88 ? 12.606 -3.462 -5.643 1.00 86.19 88 ARG A N 1
ATOM 690 C CA . ARG A 1 88 ? 12.068 -4.840 -5.659 1.00 86.19 88 ARG A CA 1
ATOM 691 C C . ARG A 1 88 ? 10.561 -4.924 -5.835 1.00 86.19 88 ARG A C 1
ATOM 693 O O . ARG A 1 88 ? 10.024 -6.022 -5.969 1.00 86.19 88 ARG A O 1
ATOM 700 N N . PHE A 1 89 ? 9.881 -3.785 -5.859 1.00 89.44 89 PHE A N 1
ATOM 701 C CA . PHE A 1 89 ? 8.428 -3.735 -5.896 1.00 89.44 89 PHE A CA 1
ATOM 702 C C . PHE A 1 89 ? 7.907 -3.352 -7.280 1.00 89.44 89 PHE A C 1
ATOM 704 O O . PHE A 1 89 ? 8.530 -2.595 -8.023 1.00 89.44 89 PHE A O 1
ATOM 711 N N . HIS A 1 90 ? 6.721 -3.856 -7.605 1.00 87.56 90 HIS A N 1
ATOM 712 C CA . HIS A 1 90 ? 5.931 -3.395 -8.739 1.00 87.56 90 HIS A CA 1
ATOM 713 C C . HIS A 1 90 ? 4.651 -2.770 -8.203 1.00 87.56 90 HIS A C 1
ATOM 715 O O . HIS A 1 90 ? 4.027 -3.318 -7.294 1.00 87.56 90 HIS A O 1
ATOM 721 N N . LEU A 1 91 ? 4.250 -1.643 -8.780 1.00 87.62 91 LEU A N 1
ATOM 722 C CA . LEU A 1 91 ? 2.972 -1.023 -8.472 1.00 87.62 91 LEU A CA 1
ATOM 723 C C . LEU A 1 91 ? 1.933 -1.522 -9.472 1.00 87.62 91 LEU A C 1
ATOM 725 O O . LEU A 1 91 ? 2.155 -1.459 -10.680 1.00 87.62 91 LEU A O 1
ATOM 729 N N . LYS A 1 92 ? 0.811 -2.034 -8.966 1.00 86.88 92 LYS A N 1
ATOM 730 C CA . LYS A 1 92 ? -0.317 -2.480 -9.783 1.00 86.88 92 LYS A CA 1
ATOM 731 C C . LYS A 1 92 ? -1.622 -2.105 -9.097 1.00 86.88 92 LYS A C 1
ATOM 733 O O . LYS A 1 92 ? -1.817 -2.415 -7.924 1.00 86.88 92 LYS A O 1
ATOM 738 N N . THR A 1 93 ? -2.533 -1.501 -9.849 1.00 87.12 93 THR A N 1
ATOM 739 C CA . THR A 1 93 ? -3.905 -1.276 -9.392 1.00 87.12 93 THR A CA 1
ATOM 740 C C . THR A 1 93 ? -4.651 -2.608 -9.280 1.00 87.12 93 THR A C 1
ATOM 742 O O . THR A 1 93 ? -4.725 -3.378 -10.239 1.00 87.12 93 THR A O 1
ATOM 745 N N . HIS A 1 94 ? -5.220 -2.890 -8.108 1.00 85.50 94 HIS A N 1
ATOM 746 C CA . HIS A 1 94 ? -6.090 -4.046 -7.920 1.00 85.50 94 HIS A CA 1
ATOM 747 C C . HIS A 1 94 ? -7.504 -3.725 -8.424 1.00 85.50 94 HIS A C 1
ATOM 749 O O . HIS A 1 94 ? -8.130 -2.786 -7.935 1.00 85.50 94 HIS A O 1
ATOM 755 N N . GLN A 1 95 ? -8.013 -4.512 -9.377 1.00 84.94 95 GLN A N 1
ATOM 756 C CA . GLN A 1 95 ? -9.370 -4.385 -9.919 1.00 84.94 95 GLN A CA 1
ATOM 757 C C . GLN A 1 95 ? -10.239 -5.551 -9.425 1.00 84.94 95 GLN A C 1
ATOM 759 O O . GLN A 1 95 ? -10.103 -6.662 -9.940 1.00 84.94 95 GLN A O 1
ATOM 764 N N . PRO A 1 96 ? -11.127 -5.329 -8.436 1.00 79.12 96 PRO A N 1
ATOM 765 C CA . PRO A 1 96 ? -11.965 -6.387 -7.869 1.00 79.12 96 PRO A CA 1
ATOM 766 C C . PRO A 1 96 ? -12.958 -6.990 -8.866 1.00 79.12 96 PRO A C 1
ATOM 768 O O . PRO A 1 96 ? -13.393 -8.115 -8.671 1.00 79.12 96 PRO A O 1
ATOM 771 N N . ASP A 1 97 ? -13.314 -6.261 -9.926 1.00 85.44 97 ASP A N 1
ATOM 772 C CA . ASP A 1 97 ? -14.314 -6.694 -10.914 1.00 85.44 97 ASP A CA 1
ATOM 773 C C . ASP A 1 97 ? -13.838 -7.856 -11.792 1.00 85.44 97 ASP A C 1
ATOM 775 O O . ASP A 1 97 ? -14.645 -8.529 -12.426 1.00 85.44 97 ASP A O 1
ATOM 779 N N . LEU A 1 98 ? -12.530 -8.120 -11.800 1.00 85.56 98 LEU A N 1
ATOM 780 C CA . LEU A 1 98 ? -11.934 -9.252 -12.508 1.00 85.56 98 LEU A CA 1
ATOM 781 C C . LEU A 1 98 ? -11.980 -10.556 -11.696 1.00 85.56 98 LEU A C 1
ATOM 783 O O . LEU A 1 98 ? -11.553 -11.594 -12.198 1.00 85.56 98 LEU A O 1
ATOM 787 N N . TYR A 1 99 ? -12.475 -10.518 -10.454 1.00 85.38 99 TYR A N 1
ATOM 788 C CA . TYR A 1 99 ? -12.484 -11.660 -9.544 1.00 85.38 99 TYR A CA 1
ATOM 789 C C . TYR A 1 99 ? -13.867 -11.889 -8.937 1.00 85.38 99 TYR A C 1
ATOM 791 O O . TYR A 1 99 ? -14.671 -10.972 -8.764 1.00 85.38 99 TYR A O 1
ATOM 799 N N . MET A 1 100 ? -14.136 -13.140 -8.569 1.00 87.25 100 MET A N 1
ATOM 800 C CA . MET A 1 100 ? -15.336 -13.488 -7.819 1.00 87.25 100 MET A CA 1
ATOM 801 C C . MET A 1 100 ? -15.290 -12.827 -6.438 1.00 87.25 100 MET A C 1
ATOM 803 O O . MET A 1 100 ? -14.332 -13.002 -5.684 1.00 87.25 100 MET A O 1
ATOM 807 N N . ARG A 1 101 ? -16.339 -12.075 -6.096 1.00 86.06 101 ARG A N 1
ATOM 808 C CA . ARG A 1 101 ? -16.491 -11.476 -4.768 1.00 86.06 101 ARG A CA 1
ATOM 809 C C . ARG A 1 101 ? -17.060 -12.526 -3.823 1.00 86.06 101 ARG A C 1
ATOM 811 O O . ARG A 1 101 ? -18.155 -13.029 -4.053 1.00 86.06 101 ARG A O 1
ATOM 818 N N . LEU A 1 102 ? -16.314 -12.837 -2.774 1.00 82.75 102 LEU A N 1
ATOM 819 C CA . LEU A 1 102 ? -16.714 -13.776 -1.734 1.00 82.75 102 LEU A CA 1
ATOM 820 C C . LEU A 1 102 ? -16.727 -13.047 -0.396 1.00 82.75 102 LEU A C 1
ATOM 822 O O . LEU A 1 102 ? -15.819 -12.270 -0.098 1.00 82.75 102 LEU A O 1
ATOM 826 N N . ASP A 1 103 ? -17.763 -13.286 0.399 1.00 83.94 103 ASP A N 1
ATOM 827 C CA . ASP A 1 103 ? -17.803 -12.840 1.782 1.00 83.94 103 ASP A CA 1
ATOM 828 C C . ASP A 1 103 ? -17.147 -13.881 2.700 1.00 83.94 103 ASP A C 1
ATOM 830 O O . ASP A 1 103 ? -16.914 -15.035 2.330 1.00 83.94 103 ASP A O 1
ATOM 834 N N . THR A 1 104 ? -16.822 -13.471 3.926 1.00 79.69 104 THR A N 1
ATOM 835 C CA . THR A 1 104 ? -16.164 -14.350 4.901 1.00 79.69 104 THR A CA 1
ATOM 836 C C . THR A 1 104 ? -16.976 -15.618 5.171 1.00 79.69 104 THR A C 1
ATOM 838 O O . THR A 1 104 ? -16.398 -16.689 5.339 1.00 79.69 104 THR A O 1
ATOM 841 N N . ALA A 1 105 ? -18.309 -15.522 5.166 1.00 79.81 105 ALA A N 1
ATOM 842 C CA . ALA A 1 105 ? -19.186 -16.666 5.380 1.00 79.81 105 ALA A CA 1
ATOM 843 C C . ALA A 1 105 ? -19.095 -17.685 4.232 1.00 79.81 105 ALA A C 1
ATOM 845 O O . ALA A 1 105 ? -18.929 -18.872 4.509 1.00 79.81 105 ALA A O 1
ATOM 846 N N . ALA A 1 106 ? -19.124 -17.246 2.966 1.00 84.06 106 ALA A N 1
ATOM 847 C CA . ALA A 1 106 ? -18.934 -18.135 1.823 1.00 84.06 106 ALA A CA 1
ATOM 848 C C . ALA A 1 106 ? -17.530 -18.750 1.801 1.00 84.06 106 ALA A C 1
ATOM 850 O O . ALA A 1 106 ? -17.403 -19.940 1.526 1.00 84.06 106 ALA A O 1
ATOM 851 N N . MET A 1 107 ? -16.481 -17.989 2.144 1.00 82.50 107 MET A N 1
ATOM 852 C CA . MET A 1 107 ? -15.116 -18.531 2.223 1.00 82.50 107 MET A CA 1
ATOM 853 C C . MET A 1 107 ? -15.001 -19.678 3.240 1.00 82.50 107 MET A C 1
ATOM 855 O O . MET A 1 107 ? -14.356 -20.685 2.948 1.00 82.50 107 MET A O 1
ATOM 859 N N . ILE A 1 108 ? -15.649 -19.542 4.406 1.00 78.81 108 ILE A N 1
ATOM 860 C CA . ILE A 1 108 ? -15.691 -20.581 5.449 1.00 78.81 108 ILE A CA 1
ATOM 861 C C . ILE A 1 108 ? -16.551 -21.766 5.000 1.00 78.81 108 ILE A C 1
ATOM 863 O O . ILE A 1 108 ? -16.122 -22.911 5.116 1.00 78.81 108 ILE A O 1
ATOM 867 N N . ALA A 1 109 ? -17.747 -21.507 4.464 1.00 85.00 109 ALA A N 1
ATOM 868 C CA . ALA A 1 109 ? -18.667 -22.551 4.013 1.00 85.00 109 ALA A CA 1
ATOM 869 C C . ALA A 1 109 ? -18.078 -23.409 2.881 1.00 85.00 109 ALA A C 1
ATOM 871 O O . ALA A 1 109 ? -18.358 -24.603 2.804 1.00 85.00 109 ALA A O 1
ATOM 872 N N . LEU A 1 110 ? -17.247 -22.807 2.025 1.00 85.19 110 LEU A N 1
ATOM 873 C CA . LEU A 1 110 ? -16.567 -23.474 0.915 1.00 85.19 110 LEU A CA 1
ATOM 874 C C . LEU A 1 110 ? -15.189 -24.041 1.290 1.00 85.19 110 LEU A C 1
ATOM 876 O O . LEU A 1 110 ? -14.534 -24.620 0.427 1.00 85.19 110 LEU A O 1
ATOM 880 N N . ASN A 1 111 ? -14.742 -23.878 2.543 1.00 83.31 111 ASN A N 1
ATOM 881 C CA . ASN A 1 111 ? -13.438 -24.341 3.031 1.00 83.31 111 ASN A CA 1
ATOM 882 C C . ASN A 1 111 ? -12.276 -23.958 2.085 1.00 83.31 111 ASN A C 1
ATOM 884 O O . ASN A 1 111 ? -11.414 -24.778 1.770 1.00 83.31 111 ASN A O 1
ATOM 888 N N . ILE A 1 112 ? -12.287 -22.710 1.591 1.00 80.38 112 ILE A N 1
ATOM 889 C CA . ILE A 1 112 ? -11.340 -22.226 0.564 1.00 80.38 112 ILE A CA 1
ATOM 890 C C . ILE A 1 112 ? -9.895 -22.264 1.069 1.00 80.38 112 ILE A C 1
ATOM 892 O O . ILE A 1 112 ? -8.973 -22.553 0.308 1.00 80.38 112 ILE A O 1
ATOM 896 N N . PHE A 1 113 ? -9.708 -22.001 2.360 1.00 78.25 113 PHE A N 1
ATOM 897 C CA . PHE A 1 113 ? -8.450 -22.223 3.054 1.00 78.25 113 PHE A CA 1
ATOM 898 C C . PHE A 1 113 ? -8.667 -23.344 4.072 1.00 78.25 113 PHE A C 1
ATOM 900 O O . PHE A 1 113 ? -9.635 -23.263 4.832 1.00 78.25 113 PHE A O 1
ATOM 907 N N . PRO A 1 114 ? -7.802 -24.374 4.115 1.00 65.12 114 PRO A N 1
ATOM 908 C CA . PRO A 1 114 ? -7.874 -25.379 5.162 1.00 65.12 114 PRO A CA 1
ATOM 909 C C . PRO A 1 114 ? -7.705 -24.694 6.520 1.00 65.12 114 PRO A C 1
ATOM 911 O O . PRO A 1 114 ? -6.843 -23.836 6.705 1.00 65.12 114 PRO A O 1
ATOM 914 N N . ASP A 1 115 ? -8.584 -25.043 7.450 1.00 61.38 115 ASP A N 1
ATOM 915 C CA . ASP A 1 115 ? -8.694 -24.422 8.762 1.00 61.38 115 ASP A CA 1
ATOM 916 C C . ASP A 1 115 ? -7.362 -24.490 9.543 1.00 61.38 115 ASP A C 1
ATOM 918 O O . ASP A 1 115 ? -6.952 -25.549 10.015 1.00 61.38 115 ASP A O 1
ATOM 922 N N . ASN A 1 116 ? -6.688 -23.348 9.729 1.00 51.78 116 ASN A N 1
ATOM 923 C CA . ASN A 1 116 ? -5.479 -23.210 10.558 1.00 51.78 116 ASN A CA 1
ATOM 924 C C . ASN A 1 116 ? -5.784 -23.248 12.075 1.00 51.78 116 ASN A C 1
ATOM 926 O O . ASN A 1 116 ? -5.022 -22.717 12.884 1.00 51.78 116 ASN A O 1
ATOM 930 N N . ARG A 1 117 ? -6.875 -23.895 12.507 1.00 53.38 117 ARG A N 1
ATOM 931 C CA . ARG A 1 117 ? -7.172 -24.131 13.933 1.00 53.38 117 ARG A CA 1
ATOM 932 C C . ARG A 1 117 ? -6.157 -25.032 14.647 1.00 53.38 117 ARG A C 1
ATOM 934 O O . ARG A 1 117 ? -6.263 -25.198 15.856 1.00 53.38 117 ARG A O 1
ATOM 941 N N . GLN A 1 118 ? -5.121 -25.521 13.968 1.00 46.09 118 GLN A N 1
ATOM 942 C CA . GLN A 1 118 ? -3.883 -25.944 14.626 1.00 46.09 118 GLN A CA 1
ATOM 943 C C . GLN A 1 118 ? -2.982 -24.726 14.897 1.00 46.09 118 GLN A C 1
ATOM 945 O O . GLN A 1 118 ? -1.912 -24.580 14.313 1.00 46.09 118 GLN A O 1
ATOM 950 N N . ARG A 1 119 ? -3.396 -23.833 15.806 1.00 44.78 119 ARG A N 1
ATOM 951 C CA . ARG A 1 119 ? -2.397 -23.085 16.583 1.00 44.78 119 ARG A CA 1
ATOM 952 C C . ARG A 1 119 ? -1.683 -24.131 17.446 1.00 44.78 119 ARG A C 1
ATOM 954 O O . ARG A 1 119 ? -2.383 -24.788 18.215 1.00 44.78 119 ARG A O 1
ATOM 961 N N . PRO A 1 120 ? -0.355 -24.321 17.349 1.00 41.78 120 PRO A N 1
ATOM 962 C CA . PRO A 1 120 ? 0.356 -25.040 18.391 1.00 41.78 120 PRO A CA 1
ATOM 963 C C . PRO A 1 120 ? 0.121 -24.262 19.683 1.00 41.78 120 PRO A C 1
ATOM 965 O O . PRO A 1 120 ? 0.357 -23.053 19.737 1.00 41.78 120 PRO A O 1
ATOM 968 N N . ASP A 1 121 ? -0.436 -24.944 20.672 1.00 42.34 121 ASP A N 1
ATOM 969 C CA . ASP A 1 121 ? -0.524 -24.458 22.036 1.00 42.34 121 ASP A CA 1
ATOM 970 C C . ASP A 1 121 ? 0.908 -24.183 22.519 1.00 42.34 121 ASP A C 1
ATOM 972 O O . ASP A 1 121 ? 1.692 -25.110 22.717 1.00 42.34 121 ASP A O 1
ATOM 976 N N . PHE A 1 122 ? 1.282 -22.906 22.613 1.00 52.47 122 PHE A N 1
ATOM 977 C CA . PHE A 1 122 ? 2.462 -22.492 23.365 1.00 52.47 122 PHE A CA 1
ATOM 978 C C . PHE A 1 122 ? 2.006 -22.245 24.803 1.00 52.47 122 PHE A C 1
ATOM 980 O O . PHE A 1 122 ? 1.871 -21.096 25.232 1.00 52.47 122 PHE A O 1
ATOM 987 N N . SER A 1 123 ? 1.699 -23.348 25.485 1.00 49.72 123 SER A N 1
ATOM 988 C CA . SER A 1 123 ? 1.709 -23.436 26.946 1.00 49.72 123 SER A CA 1
ATOM 989 C C . SER A 1 123 ? 3.145 -23.462 27.461 1.00 49.72 123 SER A C 1
ATOM 991 O O . SER A 1 123 ? 4.005 -24.070 26.781 1.00 49.72 123 SER A O 1
#

Organism: NCBI:txid392030

Radius of gyration: 18.67 Å; chains: 1; bounding box: 39×40×46 Å